Protein AF-A0A7K3S613-F1 (afdb_monomer_lite)

Structure (mmCIF, N/CA/C/O backbone):
data_AF-A0A7K3S613-F1
#
_entry.id   AF-A0A7K3S613-F1
#
loop_
_atom_site.group_PDB
_atom_site.id
_atom_site.type_symbol
_atom_site.label_atom_id
_atom_site.label_alt_id
_atom_site.label_comp_id
_atom_site.label_asym_id
_atom_site.label_entity_id
_atom_site.label_seq_id
_atom_site.pdbx_PDB_ins_code
_atom_site.Cartn_x
_atom_site.Cartn_y
_atom_site.Cartn_z
_atom_site.occupancy
_atom_site.B_iso_or_equiv
_atom_site.auth_seq_id
_atom_site.auth_comp_id
_atom_site.auth_asym_id
_atom_site.auth_atom_id
_atom_site.pdbx_PDB_model_num
ATOM 1 N N . ALA A 1 1 ? -2.283 8.515 4.079 1.00 61.09 1 ALA A N 1
ATOM 2 C CA . ALA A 1 1 ? -1.148 7.648 3.697 1.00 61.09 1 ALA A CA 1
ATOM 3 C C . ALA A 1 1 ? -1.591 6.512 2.774 1.00 61.09 1 ALA A C 1
ATOM 5 O O . ALA A 1 1 ? -1.140 6.500 1.641 1.00 61.09 1 ALA A O 1
ATOM 6 N N . ALA A 1 2 ? -2.506 5.626 3.190 1.00 79.75 2 ALA A N 1
ATOM 7 C CA . ALA A 1 2 ? -2.929 4.469 2.386 1.00 79.75 2 ALA A CA 1
ATOM 8 C C . ALA A 1 2 ? -3.468 4.811 0.979 1.00 79.75 2 ALA A C 1
ATOM 10 O O . ALA A 1 2 ? -2.963 4.283 -0.006 1.00 79.75 2 ALA A O 1
ATOM 11 N N . GLY A 1 3 ? -4.418 5.751 0.866 1.00 79.06 3 GLY A N 1
ATOM 12 C CA . GLY A 1 3 ? -4.946 6.182 -0.441 1.00 79.06 3 GLY A CA 1
ATOM 13 C C . GLY A 1 3 ? -3.879 6.789 -1.363 1.00 79.06 3 GLY A C 1
ATOM 14 O O . GLY A 1 3 ? -3.845 6.493 -2.551 1.00 79.06 3 GLY A O 1
ATOM 15 N N . ALA A 1 4 ? -2.949 7.570 -0.806 1.00 79.81 4 ALA A N 1
ATOM 16 C CA . ALA A 1 4 ? -1.830 8.135 -1.562 1.00 79.81 4 ALA A CA 1
ATOM 17 C C . ALA A 1 4 ? -0.821 7.061 -2.004 1.00 79.81 4 ALA A C 1
ATOM 19 O O . ALA A 1 4 ? -0.313 7.125 -3.119 1.00 79.81 4 ALA A O 1
ATOM 20 N N . ALA A 1 5 ? -0.555 6.067 -1.150 1.00 80.94 5 ALA A N 1
ATOM 21 C CA . ALA A 1 5 ? 0.319 4.941 -1.466 1.00 80.94 5 ALA A CA 1
ATOM 22 C C . ALA A 1 5 ? -0.233 4.115 -2.634 1.00 80.94 5 ALA A C 1
ATOM 24 O O . ALA A 1 5 ? 0.499 3.836 -3.578 1.00 80.94 5 ALA A O 1
ATOM 25 N N . LEU A 1 6 ? -1.529 3.783 -2.596 1.00 82.94 6 LEU A N 1
ATOM 26 C CA . LEU A 1 6 ? -2.196 3.070 -3.686 1.00 82.94 6 LEU A CA 1
ATOM 27 C C . LEU A 1 6 ? -2.194 3.890 -4.978 1.00 82.94 6 LEU A C 1
ATOM 29 O O . LEU A 1 6 ? -1.796 3.369 -6.011 1.00 82.94 6 LEU A O 1
ATOM 33 N N . ALA A 1 7 ? -2.548 5.178 -4.920 1.00 85.12 7 ALA A N 1
ATOM 34 C CA . ALA A 1 7 ? -2.514 6.044 -6.099 1.00 85.12 7 ALA A CA 1
ATOM 35 C C . ALA A 1 7 ? -1.116 6.106 -6.734 1.00 85.12 7 ALA A C 1
ATOM 37 O O . ALA A 1 7 ? -0.982 5.965 -7.946 1.00 85.12 7 ALA A O 1
ATOM 38 N N . ALA A 1 8 ? -0.066 6.267 -5.924 1.00 80.88 8 ALA A N 1
ATOM 39 C CA . ALA A 1 8 ? 1.306 6.293 -6.419 1.00 80.88 8 ALA A CA 1
ATOM 40 C C . ALA A 1 8 ? 1.708 4.963 -7.077 1.00 80.88 8 ALA A C 1
ATOM 42 O O . ALA A 1 8 ? 2.321 4.968 -8.142 1.00 80.88 8 ALA A O 1
ATOM 43 N N . LEU A 1 9 ? 1.352 3.824 -6.476 1.00 84.44 9 LEU A N 1
ATOM 44 C CA . LEU A 1 9 ? 1.677 2.512 -7.031 1.00 84.44 9 LEU A CA 1
ATOM 45 C C . LEU A 1 9 ? 0.930 2.226 -8.333 1.00 84.44 9 LEU A C 1
ATOM 47 O O . LEU A 1 9 ? 1.565 1.834 -9.310 1.00 84.44 9 LEU A O 1
ATOM 51 N N . GLU A 1 10 ? -0.381 2.441 -8.362 1.00 84.56 10 GLU A N 1
ATOM 52 C CA . GLU A 1 10 ? -1.224 2.136 -9.525 1.00 84.56 10 GLU A CA 1
ATOM 53 C C . GLU A 1 10 ? -0.897 3.036 -10.725 1.00 84.56 10 GLU A C 1
ATOM 55 O O . GLU A 1 10 ? -0.948 2.589 -11.868 1.00 84.56 10 GLU A O 1
ATOM 60 N N . LEU A 1 11 ? -0.497 4.291 -10.488 1.00 82.69 11 LEU A N 1
ATOM 61 C CA . LEU A 1 11 ? -0.148 5.219 -11.567 1.00 82.69 11 LEU A CA 1
ATOM 62 C C . LEU A 1 11 ? 1.282 5.029 -12.089 1.00 82.69 11 LEU A C 1
ATOM 64 O O . LEU A 1 11 ? 1.520 5.183 -13.285 1.00 82.69 11 LEU A O 1
ATOM 68 N N . LEU A 1 12 ? 2.248 4.714 -11.218 1.00 80.12 12 LEU A N 1
ATOM 69 C CA . LEU A 1 12 ? 3.670 4.725 -11.588 1.00 80.12 12 LEU A CA 1
ATOM 70 C C . LEU A 1 12 ? 4.227 3.338 -11.935 1.00 80.12 12 LEU A C 1
ATOM 72 O O . LEU A 1 12 ? 5.136 3.225 -12.760 1.00 80.12 12 LEU A O 1
ATOM 76 N N . THR A 1 13 ? 3.710 2.270 -11.323 1.00 82.81 13 THR A N 1
ATOM 77 C CA . THR A 1 13 ? 4.276 0.918 -11.479 1.00 82.81 13 THR A CA 1
ATOM 78 C C . THR A 1 13 ? 4.089 0.345 -12.890 1.00 82.81 13 THR A C 1
ATOM 80 O O . THR A 1 13 ? 5.069 -0.182 -13.423 1.00 82.81 13 THR A O 1
ATOM 83 N N . PRO A 1 14 ? 2.916 0.470 -13.550 1.00 81.62 14 PRO A N 1
ATOM 84 C CA . PRO A 1 14 ? 2.722 -0.072 -14.898 1.00 81.62 14 PRO A CA 1
ATOM 85 C C . PRO A 1 14 ? 3.647 0.567 -15.939 1.00 81.62 14 PRO A C 1
ATOM 87 O O . PRO A 1 14 ? 4.283 -0.140 -16.719 1.00 81.62 14 PRO A O 1
ATOM 90 N N . GLY A 1 15 ? 3.787 1.899 -15.912 1.00 81.12 15 GLY A N 1
ATOM 91 C CA . GLY A 1 15 ? 4.687 2.620 -16.818 1.00 81.12 15 GLY A CA 1
ATOM 92 C C . GLY A 1 15 ? 6.147 2.218 -16.614 1.00 81.12 15 GLY A C 1
ATOM 93 O O . GLY A 1 15 ? 6.881 1.993 -17.576 1.00 81.12 15 GLY A O 1
ATOM 94 N N . ARG A 1 16 ? 6.553 2.026 -15.356 1.00 79.94 16 ARG A N 1
ATOM 95 C CA . ARG A 1 16 ? 7.896 1.551 -15.019 1.00 79.94 16 ARG A CA 1
ATOM 96 C C . ARG A 1 16 ? 8.141 0.107 -15.469 1.00 79.94 16 ARG A C 1
ATOM 98 O O . ARG A 1 16 ? 9.229 -0.196 -15.950 1.00 79.94 16 ARG A O 1
ATOM 105 N N . ALA A 1 17 ? 7.146 -0.771 -15.348 1.00 81.69 17 ALA A N 1
ATOM 106 C CA . ALA A 1 17 ? 7.226 -2.145 -15.838 1.00 81.69 17 ALA A CA 1
ATOM 107 C C . ALA A 1 17 ? 7.322 -2.202 -17.373 1.00 81.69 17 ALA A C 1
ATOM 109 O O . ALA A 1 17 ? 8.132 -2.956 -17.906 1.00 81.69 17 ALA A O 1
ATOM 110 N N . ALA A 1 18 ? 6.559 -1.365 -18.083 1.00 83.69 18 ALA A N 1
ATOM 111 C CA . ALA A 1 18 ? 6.650 -1.240 -19.537 1.00 83.69 18 ALA A CA 1
ATOM 112 C C . ALA A 1 18 ? 8.028 -0.732 -19.991 1.00 83.69 18 ALA A C 1
ATOM 114 O O . ALA A 1 18 ? 8.609 -1.296 -20.914 1.00 83.69 18 ALA A O 1
ATOM 115 N N . ALA A 1 19 ? 8.589 0.270 -19.305 1.00 81.12 19 ALA A N 1
ATOM 116 C CA . ALA A 1 19 ? 9.938 0.763 -19.586 1.00 81.12 19 ALA A CA 1
ATOM 117 C C . ALA A 1 19 ? 11.016 -0.313 -19.352 1.00 81.12 19 ALA A C 1
ATOM 119 O O . ALA A 1 19 ? 11.930 -0.455 -20.158 1.00 81.12 19 ALA A O 1
ATOM 120 N N . LEU A 1 20 ? 10.885 -1.111 -18.285 1.00 78.12 20 LEU A N 1
ATOM 121 C CA . LEU A 1 20 ? 11.796 -2.222 -17.978 1.00 78.12 20 LEU A CA 1
ATOM 122 C C . LEU A 1 20 ? 11.754 -3.339 -19.027 1.00 78.12 20 LEU A C 1
ATOM 124 O O . LEU A 1 20 ? 12.786 -3.933 -19.329 1.00 78.12 20 LEU A O 1
ATOM 128 N N . MET A 1 21 ? 10.569 -3.642 -19.555 1.00 83.38 21 MET A N 1
ATOM 129 C CA . MET A 1 21 ? 10.359 -4.764 -20.472 1.00 83.38 21 MET A CA 1
ATOM 130 C C . MET A 1 21 ? 10.411 -4.369 -21.956 1.00 83.38 21 MET A C 1
ATOM 132 O O . MET A 1 21 ? 10.292 -5.233 -22.826 1.00 83.38 21 MET A O 1
ATOM 136 N N . GLY A 1 22 ? 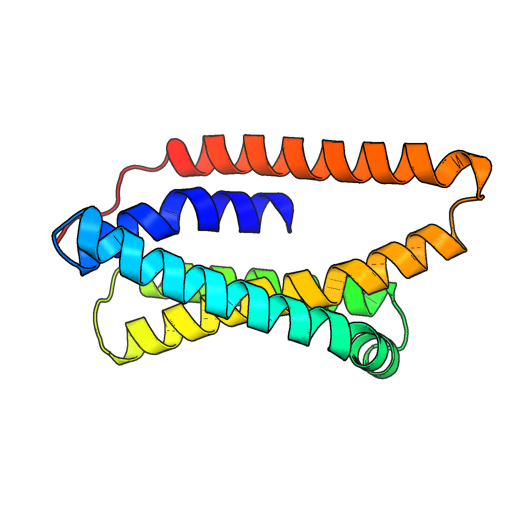10.562 -3.076 -22.253 1.00 81.81 22 GLY A N 1
ATOM 137 C CA . GLY A 1 22 ? 10.667 -2.521 -23.604 1.00 81.81 22 GLY A CA 1
ATOM 138 C C . GLY A 1 22 ? 9.351 -2.453 -24.387 1.00 81.81 22 GLY A C 1
ATOM 139 O O . GLY A 1 22 ? 9.291 -1.764 -25.403 1.00 81.81 22 GLY A O 1
ATOM 140 N N . THR A 1 23 ? 8.286 -3.122 -23.934 1.00 86.38 23 THR A N 1
ATOM 141 C CA . THR A 1 23 ? 6.948 -3.028 -24.534 1.00 86.38 23 THR A CA 1
ATOM 142 C C . THR A 1 23 ? 5.858 -2.978 -23.465 1.00 86.38 23 THR A C 1
ATOM 144 O O . THR A 1 23 ? 6.026 -3.436 -22.333 1.00 86.38 23 THR A O 1
ATOM 147 N N . ALA A 1 24 ? 4.704 -2.413 -23.830 1.00 86.06 24 ALA A N 1
ATOM 148 C CA . ALA A 1 24 ? 3.549 -2.344 -22.939 1.00 86.06 24 ALA A CA 1
ATOM 149 C C . ALA A 1 24 ? 2.968 -3.734 -22.621 1.00 86.06 24 ALA A C 1
ATOM 151 O O . ALA A 1 24 ? 2.532 -3.969 -21.499 1.00 86.06 24 ALA A O 1
ATOM 152 N N . GLU A 1 25 ? 2.988 -4.661 -23.583 1.00 89.25 25 GLU A N 1
ATOM 153 C CA . GLU A 1 25 ? 2.425 -6.007 -23.429 1.00 89.25 25 GLU A CA 1
ATOM 154 C C . GLU A 1 25 ? 3.215 -6.848 -22.416 1.00 89.25 25 GLU A C 1
ATOM 156 O O . GLU A 1 25 ? 2.648 -7.386 -21.463 1.00 89.25 25 GLU A O 1
ATOM 161 N N . SER A 1 26 ? 4.541 -6.907 -22.562 1.00 86.38 26 SER A N 1
ATOM 162 C CA . SER A 1 26 ? 5.410 -7.623 -21.623 1.00 86.38 26 SER A CA 1
ATOM 163 C C . SER A 1 26 ? 5.457 -6.932 -20.255 1.00 86.38 26 SER A C 1
ATOM 165 O O . SER A 1 26 ? 5.464 -7.606 -19.222 1.00 86.38 26 SER A O 1
ATOM 167 N N . GLY A 1 27 ? 5.406 -5.595 -20.229 1.00 85.25 27 GLY A N 1
ATOM 168 C CA . GLY A 1 27 ? 5.269 -4.808 -19.005 1.00 85.25 27 GLY A CA 1
ATOM 169 C C . GLY A 1 27 ? 3.980 -5.106 -18.238 1.00 85.25 27 GLY A C 1
ATOM 170 O O . GLY A 1 27 ? 4.018 -5.261 -17.017 1.00 85.25 27 GLY A O 1
ATOM 171 N N . ALA A 1 28 ? 2.852 -5.255 -18.939 1.00 87.31 28 ALA A N 1
ATOM 172 C CA . ALA A 1 28 ? 1.571 -5.609 -18.332 1.00 87.31 28 ALA A CA 1
ATOM 173 C C . ALA A 1 28 ? 1.605 -7.000 -17.681 1.00 87.31 28 ALA A C 1
ATOM 175 O O . ALA A 1 28 ? 1.087 -7.166 -16.577 1.00 87.31 28 ALA A O 1
ATOM 176 N N . LEU A 1 29 ? 2.264 -7.983 -18.310 1.00 90.56 29 LEU A N 1
ATOM 177 C CA . LEU A 1 29 ? 2.435 -9.323 -17.737 1.00 90.56 29 LEU A CA 1
ATOM 178 C C . LEU A 1 29 ? 3.245 -9.283 -16.428 1.00 90.56 29 LEU A C 1
ATOM 180 O O . LEU A 1 29 ? 2.857 -9.892 -15.430 1.00 90.56 29 LEU A O 1
ATOM 184 N N . VAL A 1 30 ? 4.351 -8.530 -16.414 1.00 87.25 30 VAL A N 1
ATOM 185 C CA . VAL A 1 30 ? 5.180 -8.344 -15.211 1.00 87.25 30 VAL A CA 1
ATOM 186 C C . VAL A 1 30 ? 4.404 -7.623 -14.115 1.00 87.25 30 VAL A C 1
ATOM 188 O O . VAL A 1 30 ? 4.433 -8.050 -12.960 1.00 87.25 30 VAL A O 1
ATOM 191 N N . PHE A 1 31 ? 3.675 -6.562 -14.468 1.00 86.69 31 PHE A N 1
ATOM 192 C CA . PHE A 1 31 ? 2.835 -5.842 -13.520 1.00 86.69 31 PHE A CA 1
ATOM 193 C C . PHE A 1 31 ? 1.740 -6.739 -12.932 1.00 86.69 31 PHE A C 1
ATOM 195 O O . PHE A 1 31 ? 1.541 -6.718 -11.723 1.00 86.69 31 PHE A O 1
ATOM 202 N N . ALA A 1 32 ? 1.087 -7.582 -13.737 1.00 89.56 32 ALA A N 1
ATOM 203 C CA . ALA A 1 32 ? 0.087 -8.530 -13.247 1.00 89.56 32 ALA A CA 1
ATOM 204 C C . ALA A 1 32 ? 0.680 -9.523 -12.230 1.00 89.56 32 ALA A C 1
ATOM 206 O O . ALA A 1 32 ? 0.083 -9.772 -11.180 1.00 89.56 32 ALA A O 1
ATOM 207 N N . GLY A 1 33 ? 1.880 -10.051 -12.500 1.00 92.56 33 GLY A N 1
ATOM 208 C CA . GLY A 1 33 ? 2.603 -10.904 -11.553 1.00 92.56 33 GLY A CA 1
ATOM 209 C C . GLY A 1 33 ? 2.948 -10.175 -10.251 1.00 92.56 33 GLY A C 1
ATOM 210 O O . GLY A 1 33 ? 2.740 -10.711 -9.160 1.00 92.56 33 GLY A O 1
ATOM 211 N N . LEU A 1 34 ? 3.414 -8.929 -10.357 1.00 90.31 34 LEU A N 1
ATOM 212 C CA . LEU A 1 34 ? 3.727 -8.084 -9.209 1.00 90.31 34 LEU A CA 1
ATOM 213 C C . LEU A 1 34 ? 2.474 -7.755 -8.383 1.00 90.31 34 LEU A C 1
ATOM 215 O O . LEU A 1 34 ? 2.509 -7.884 -7.163 1.00 90.31 34 LEU A O 1
ATOM 219 N N . ALA A 1 35 ? 1.358 -7.413 -9.028 1.00 90.75 35 ALA A N 1
ATOM 220 C CA . ALA A 1 35 ? 0.078 -7.150 -8.375 1.00 90.75 35 ALA A CA 1
ATOM 221 C C . ALA A 1 35 ? -0.440 -8.386 -7.628 1.00 90.75 35 ALA A C 1
ATOM 223 O O . ALA A 1 35 ? -0.867 -8.281 -6.480 1.00 90.75 35 ALA A O 1
ATOM 224 N N . CYS A 1 36 ? -0.332 -9.574 -8.233 1.00 94.62 36 CYS A N 1
ATOM 225 C CA . CYS A 1 36 ? -0.656 -10.838 -7.570 1.00 94.62 36 CYS A CA 1
ATOM 226 C C . CYS A 1 36 ? 0.184 -11.036 -6.297 1.00 94.62 36 CYS A C 1
ATOM 228 O O . CYS A 1 36 ? -0.364 -11.278 -5.220 1.00 94.62 36 CYS A O 1
ATOM 230 N N . ALA A 1 37 ? 1.505 -10.846 -6.387 1.00 94.06 37 ALA A N 1
ATOM 231 C CA . ALA A 1 37 ? 2.390 -10.900 -5.224 1.00 94.06 37 ALA A CA 1
ATOM 232 C C . ALA A 1 37 ? 2.033 -9.837 -4.167 1.00 94.06 37 ALA A C 1
ATOM 234 O O . ALA A 1 37 ? 2.027 -10.135 -2.974 1.00 94.06 37 ALA A O 1
ATOM 235 N N . GLY A 1 38 ? 1.662 -8.626 -4.593 1.00 93.88 38 GLY A N 1
ATOM 236 C CA . GLY A 1 38 ? 1.157 -7.563 -3.725 1.00 93.88 38 GLY A CA 1
ATOM 237 C C . GLY A 1 38 ? -0.079 -7.997 -2.943 1.00 93.88 38 GLY A C 1
ATOM 238 O O . GLY A 1 38 ? -0.095 -7.909 -1.718 1.00 93.88 38 GLY A O 1
ATOM 239 N N . TYR A 1 39 ? -1.089 -8.553 -3.611 1.00 93.75 39 TYR A N 1
ATOM 240 C CA . TYR A 1 39 ? -2.284 -9.062 -2.936 1.00 93.75 39 TYR A CA 1
ATOM 241 C C . TYR A 1 39 ? -1.993 -10.236 -1.993 1.00 93.75 39 TYR A C 1
ATOM 243 O O . TYR A 1 39 ? -2.608 -10.317 -0.929 1.00 93.75 39 TYR A O 1
ATOM 251 N N . LEU A 1 40 ? -1.024 -11.101 -2.309 1.00 96.94 40 LEU A N 1
ATOM 252 C CA . LEU A 1 40 ? -0.557 -12.129 -1.373 1.00 96.94 40 LEU A CA 1
ATOM 253 C C . LEU A 1 40 ? 0.075 -11.502 -0.122 1.00 96.94 40 LEU A C 1
ATOM 255 O O . LEU A 1 40 ? -0.284 -11.873 0.996 1.00 96.94 40 LEU A O 1
ATOM 259 N N . CYS A 1 41 ? 0.955 -10.509 -0.282 1.00 96.38 41 CYS A N 1
ATOM 260 C CA . CYS A 1 41 ? 1.509 -9.748 0.840 1.00 96.38 41 CYS A CA 1
ATOM 261 C C . CYS A 1 41 ? 0.410 -9.054 1.655 1.00 96.38 41 CYS A C 1
ATOM 263 O O . CYS A 1 41 ? 0.465 -9.054 2.882 1.00 96.38 41 CYS A O 1
ATOM 265 N N . HIS A 1 42 ? -0.613 -8.509 0.996 1.00 95.69 42 HIS A N 1
ATOM 266 C CA . HIS A 1 42 ? -1.756 -7.885 1.655 1.00 95.69 42 HIS A CA 1
ATOM 267 C C . HIS A 1 42 ? -2.546 -8.884 2.505 1.00 95.69 42 HIS A C 1
ATOM 269 O O . HIS A 1 42 ? -2.823 -8.621 3.676 1.00 95.69 42 HIS A O 1
ATOM 275 N N . ALA A 1 43 ? -2.857 -10.056 1.947 1.00 96.25 43 ALA A N 1
ATOM 276 C CA . ALA A 1 43 ? -3.532 -11.126 2.670 1.00 96.25 43 ALA A CA 1
ATOM 277 C C . ALA A 1 43 ? -2.713 -11.576 3.890 1.00 96.25 43 ALA A C 1
ATOM 279 O O . ALA A 1 43 ? -3.253 -11.682 4.992 1.00 96.25 43 ALA A O 1
ATOM 280 N N . LEU A 1 44 ? -1.399 -11.762 3.725 1.00 97.06 44 LEU A N 1
ATOM 281 C CA . LEU A 1 44 ? -0.494 -12.078 4.832 1.00 97.06 44 LEU A CA 1
ATOM 282 C C . LEU A 1 44 ? -0.502 -10.979 5.902 1.00 97.06 44 LEU A C 1
ATOM 284 O O . LEU A 1 44 ? -0.621 -11.284 7.086 1.00 97.06 44 LEU A O 1
ATOM 288 N N . GLY A 1 45 ? -0.442 -9.707 5.505 1.00 95.62 45 GLY A N 1
ATOM 289 C CA . GLY A 1 45 ? -0.525 -8.569 6.420 1.00 95.62 45 GLY A CA 1
ATOM 290 C C . GLY A 1 45 ? -1.814 -8.585 7.242 1.00 95.62 45 GLY A C 1
ATOM 291 O O . GLY A 1 45 ? -1.766 -8.449 8.464 1.00 95.62 45 GLY A O 1
ATOM 292 N N . SER A 1 46 ? -2.952 -8.842 6.592 1.00 96.12 46 SER A N 1
ATOM 293 C CA . SER A 1 46 ? -4.253 -8.957 7.260 1.00 96.12 46 SER A CA 1
ATOM 294 C C . SER A 1 46 ? -4.277 -10.093 8.283 1.00 96.12 46 SER A C 1
ATOM 296 O O . SER A 1 46 ? -4.775 -9.911 9.393 1.00 96.12 46 SER A O 1
ATOM 298 N N . GLN A 1 47 ? -3.688 -11.247 7.958 1.00 96.81 47 GLN A N 1
ATOM 299 C CA . GLN A 1 47 ? -3.601 -12.381 8.888 1.00 96.81 47 GLN A CA 1
ATOM 300 C C . GLN A 1 47 ? -2.670 -12.103 10.075 1.00 96.81 47 GLN A C 1
ATOM 302 O O . GLN A 1 47 ? -2.893 -12.609 11.175 1.00 96.81 47 GLN A O 1
ATOM 307 N N . LEU A 1 48 ? -1.641 -11.278 9.879 1.00 94.25 48 LEU A N 1
ATOM 308 C CA . LEU A 1 48 ? -0.720 -10.864 10.936 1.00 94.25 48 LEU A CA 1
ATOM 309 C C . LEU A 1 48 ? -1.270 -9.717 11.797 1.00 94.25 48 LEU A C 1
ATOM 311 O O . LEU A 1 48 ? -0.714 -9.452 12.863 1.00 94.25 48 LEU A O 1
ATOM 315 N N . ALA A 1 49 ? -2.362 -9.059 11.399 1.00 93.88 49 ALA A N 1
ATOM 316 C CA . ALA A 1 49 ? -2.904 -7.892 12.094 1.00 93.88 49 ALA A CA 1
ATOM 317 C C . ALA A 1 49 ? -3.146 -8.106 13.607 1.00 93.88 49 ALA A C 1
ATOM 319 O O . ALA A 1 49 ? -2.719 -7.243 14.382 1.00 93.88 49 ALA A O 1
ATOM 320 N N . PRO A 1 50 ? -3.713 -9.243 14.076 1.00 92.31 50 PRO A N 1
ATOM 321 C CA . PRO A 1 50 ? -3.872 -9.501 15.509 1.00 92.31 50 PRO A CA 1
ATOM 322 C C . PRO A 1 50 ? -2.533 -9.647 16.239 1.00 92.31 50 PRO A C 1
ATOM 324 O O . PRO A 1 50 ? -2.398 -9.229 17.387 1.00 92.31 50 PRO A O 1
ATOM 327 N N . LEU A 1 51 ? -1.521 -10.228 15.585 1.00 93.81 51 LEU A N 1
ATOM 328 C CA . LEU A 1 51 ? -0.180 -10.346 16.158 1.00 93.81 51 LEU A CA 1
ATOM 329 C C . LEU A 1 51 ? 0.467 -8.969 16.292 1.00 93.81 51 LEU A C 1
ATOM 331 O O . LEU A 1 51 ? 1.002 -8.659 17.353 1.00 93.81 51 LEU A O 1
ATOM 335 N N . VAL A 1 52 ? 0.355 -8.121 15.266 1.00 92.25 52 VAL A N 1
ATOM 336 C CA . VAL A 1 52 ? 0.852 -6.739 15.318 1.00 92.25 52 VAL A CA 1
ATOM 337 C C . VAL A 1 52 ? 0.195 -5.979 16.473 1.00 92.25 52 VAL A C 1
ATOM 339 O O . VAL A 1 52 ? 0.909 -5.356 17.253 1.00 92.25 52 VAL A O 1
ATOM 342 N N . ALA A 1 53 ? -1.124 -6.096 16.661 1.00 92.88 53 ALA A N 1
ATOM 343 C CA . ALA A 1 53 ? -1.833 -5.487 17.793 1.00 92.88 53 ALA A CA 1
ATOM 344 C C . ALA A 1 53 ? -1.330 -5.969 19.158 1.00 92.88 53 ALA A C 1
ATOM 346 O O . ALA A 1 53 ? -1.181 -5.170 20.082 1.00 92.88 53 ALA A O 1
ATOM 347 N N . ARG A 1 54 ? -1.031 -7.268 19.286 1.00 92.88 54 ARG A N 1
ATOM 348 C CA . ARG A 1 54 ? -0.466 -7.841 20.517 1.00 92.88 54 ARG A CA 1
ATOM 349 C C . ARG A 1 54 ? 0.939 -7.315 20.796 1.00 92.88 54 ARG A C 1
ATOM 351 O O . ARG A 1 54 ? 1.233 -6.986 21.939 1.00 92.88 54 ARG A O 1
ATOM 358 N N . PHE A 1 55 ? 1.785 -7.202 19.772 1.00 95.12 55 PHE A N 1
ATOM 359 C CA . PHE A 1 55 ? 3.152 -6.693 19.921 1.00 95.12 55 PHE A CA 1
ATOM 360 C C . PHE A 1 55 ? 3.203 -5.193 20.211 1.00 95.12 55 PHE A C 1
ATOM 362 O O . PHE A 1 55 ? 4.027 -4.746 21.007 1.00 95.12 55 PHE A O 1
ATOM 369 N N . THR A 1 56 ? 2.327 -4.401 19.595 1.00 92.88 56 THR A N 1
ATOM 370 C CA . THR A 1 56 ? 2.261 -2.954 19.840 1.00 92.88 56 THR A CA 1
ATOM 371 C C . THR A 1 56 ? 1.424 -2.597 21.071 1.00 92.88 56 THR A C 1
ATOM 373 O O . THR A 1 56 ? 1.467 -1.455 21.533 1.00 92.88 56 THR A O 1
ATOM 376 N N . GLY A 1 57 ? 0.672 -3.554 21.622 1.00 91.19 57 GLY A N 1
ATOM 377 C CA . GLY A 1 57 ? -0.179 -3.403 22.803 1.00 91.19 57 GLY A CA 1
ATOM 378 C C . GLY A 1 57 ? -1.471 -2.610 22.570 1.00 91.19 57 GLY A C 1
ATOM 379 O O . GLY A 1 57 ? -2.208 -2.368 23.520 1.00 91.19 57 GLY A O 1
ATOM 380 N N . SER A 1 58 ? -1.748 -2.163 21.340 1.00 92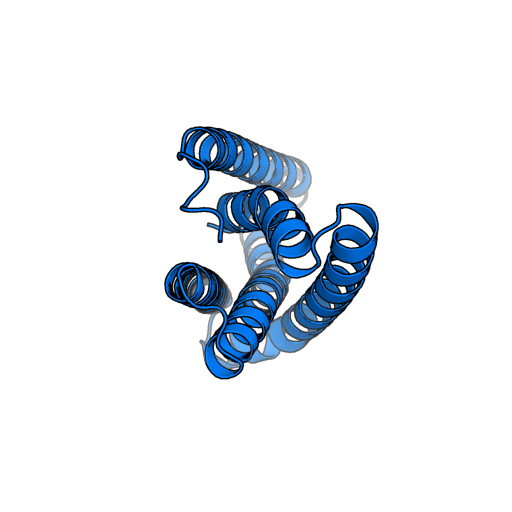.06 58 SER A N 1
ATOM 381 C CA . SER A 1 58 ? -2.971 -1.436 20.980 1.00 92.06 58 SER A CA 1
ATOM 382 C C . SER A 1 58 ? -3.172 -1.428 19.468 1.00 92.06 58 SER A C 1
ATOM 384 O O . SER A 1 58 ? -2.226 -1.173 18.722 1.00 92.06 58 SER A O 1
ATOM 386 N N . SER A 1 59 ? -4.415 -1.594 19.013 1.00 90.62 59 SER A N 1
ATOM 387 C CA . SER A 1 59 ? -4.781 -1.494 17.593 1.00 90.62 59 SER A CA 1
ATOM 388 C C . SER A 1 59 ? -4.416 -0.130 16.994 1.00 90.62 59 SER A C 1
ATOM 390 O O . SER A 1 59 ? -4.015 -0.057 15.843 1.00 90.62 59 SER A O 1
ATOM 392 N N . GLU A 1 60 ? -4.451 0.953 17.778 1.00 93.25 60 GLU A N 1
ATOM 393 C CA . GLU A 1 60 ? -4.035 2.287 17.310 1.00 93.25 60 GLU A CA 1
ATOM 394 C C . GLU A 1 60 ? -2.540 2.332 16.979 1.00 93.25 60 GLU A C 1
ATOM 396 O O . GLU A 1 60 ? -2.138 2.763 15.898 1.00 93.25 60 GLU A O 1
ATOM 401 N N . ARG A 1 61 ? -1.707 1.799 17.880 1.00 93.25 61 ARG A N 1
ATOM 402 C CA . ARG A 1 61 ? -0.262 1.687 17.650 1.00 93.25 61 ARG A CA 1
ATOM 403 C C . ARG A 1 61 ? 0.039 0.715 16.512 1.00 93.25 61 ARG A C 1
ATOM 405 O O . ARG A 1 61 ? 0.956 0.971 15.742 1.00 93.25 61 ARG A O 1
ATOM 412 N N . ALA A 1 62 ? -0.745 -0.356 16.377 1.00 93.94 62 ALA A N 1
ATOM 413 C CA . ALA A 1 62 ? -0.642 -1.291 15.263 1.00 93.94 62 ALA A CA 1
ATOM 414 C C . ALA A 1 62 ? -0.874 -0.604 13.913 1.00 93.94 62 ALA A C 1
ATOM 416 O O . ALA A 1 62 ? -0.043 -0.759 13.025 1.00 93.94 62 ALA A O 1
ATOM 417 N N . VAL A 1 63 ? -1.925 0.217 13.783 1.00 94.12 63 VAL A N 1
ATOM 418 C CA . VAL A 1 63 ? -2.182 1.001 12.562 1.00 94.12 63 VAL A CA 1
ATOM 419 C C . VAL A 1 63 ? -0.996 1.908 12.242 1.00 94.12 63 VAL A C 1
ATOM 421 O O . VAL A 1 63 ? -0.505 1.892 11.116 1.00 94.12 63 VAL A O 1
ATOM 424 N N . LEU A 1 64 ? -0.476 2.654 13.223 1.00 94.69 64 LEU A N 1
ATOM 425 C CA . LEU A 1 64 ? 0.681 3.530 13.007 1.00 94.69 64 LEU A CA 1
ATOM 426 C C . LEU A 1 64 ? 1.926 2.753 12.554 1.00 94.69 64 LEU A C 1
ATOM 428 O O . LEU A 1 64 ? 2.603 3.175 11.618 1.00 94.69 64 LEU A O 1
ATOM 432 N N . THR A 1 65 ? 2.212 1.601 13.167 1.00 94.81 65 THR A N 1
ATOM 433 C CA . THR A 1 65 ? 3.324 0.728 12.763 1.00 94.81 65 THR A CA 1
ATOM 434 C C . THR A 1 65 ? 3.138 0.200 11.337 1.00 94.81 65 THR A C 1
ATOM 436 O O . THR A 1 65 ? 4.066 0.263 10.532 1.00 94.81 65 THR A O 1
ATOM 439 N N . SER A 1 66 ? 1.937 -0.258 10.991 1.00 94.06 66 SER A N 1
ATOM 440 C CA . SER A 1 66 ? 1.578 -0.738 9.652 1.00 94.06 66 SER A CA 1
ATOM 441 C C . SER A 1 66 ? 1.687 0.351 8.576 1.00 94.06 66 SER A C 1
ATOM 443 O O . SER A 1 66 ? 2.223 0.118 7.487 1.00 94.06 66 SER A O 1
ATOM 445 N N . LEU A 1 67 ? 1.259 1.575 8.888 1.00 93.25 67 LEU A N 1
ATOM 446 C CA . LEU A 1 67 ? 1.464 2.736 8.021 1.00 93.25 67 LEU A CA 1
ATOM 447 C C . LEU A 1 67 ? 2.950 3.105 7.909 1.00 93.25 67 LEU A C 1
ATOM 449 O O . LEU A 1 67 ? 3.395 3.493 6.832 1.00 93.25 67 LEU A O 1
ATOM 453 N N . GLY A 1 68 ? 3.737 2.918 8.971 1.00 94.00 68 GLY A N 1
ATOM 454 C CA . GLY A 1 68 ? 5.194 3.058 8.938 1.00 94.00 68 GLY A CA 1
ATOM 455 C C . GLY A 1 68 ? 5.854 2.110 7.933 1.00 94.00 68 GLY A C 1
ATOM 456 O O . GLY A 1 68 ? 6.652 2.556 7.111 1.00 94.00 68 GLY A O 1
ATOM 457 N N . PHE A 1 69 ? 5.462 0.831 7.918 1.00 93.56 69 PHE A N 1
ATOM 458 C CA . PHE A 1 69 ? 5.911 -0.128 6.895 1.00 93.56 69 PHE A CA 1
ATOM 459 C C . PHE A 1 69 ? 5.507 0.293 5.479 1.00 93.56 69 PHE A C 1
ATOM 461 O O . PHE A 1 69 ? 6.299 0.158 4.547 1.00 93.56 69 PHE A O 1
ATOM 468 N N . THR A 1 70 ? 4.310 0.865 5.328 1.00 93.50 70 THR A N 1
ATOM 469 C CA . THR A 1 70 ? 3.836 1.400 4.044 1.00 93.50 70 THR A CA 1
ATOM 470 C C . THR A 1 70 ? 4.732 2.540 3.551 1.00 93.50 70 THR A C 1
ATOM 472 O O . THR A 1 70 ? 5.179 2.537 2.405 1.00 93.50 70 THR A O 1
ATOM 475 N N . VAL A 1 71 ? 5.048 3.502 4.422 1.00 93.31 71 VAL A N 1
ATOM 476 C CA . VAL A 1 71 ? 5.941 4.626 4.096 1.00 93.31 71 VAL A CA 1
ATOM 477 C C . VAL A 1 71 ? 7.360 4.141 3.798 1.00 93.31 71 VAL A C 1
ATOM 479 O O . VAL A 1 71 ? 7.972 4.601 2.833 1.00 93.31 71 VAL A O 1
ATOM 482 N N . LEU A 1 72 ? 7.875 3.184 4.573 1.00 94.50 72 LEU A N 1
ATOM 483 C CA . LEU A 1 72 ? 9.181 2.573 4.327 1.00 94.50 72 LEU A CA 1
ATOM 484 C C . LEU A 1 72 ? 9.231 1.913 2.942 1.00 94.50 72 LEU A C 1
ATOM 486 O O . LEU A 1 72 ? 10.165 2.162 2.184 1.00 94.50 72 LEU A O 1
ATOM 490 N N . GLY A 1 73 ? 8.209 1.133 2.582 1.00 92.56 73 GLY A N 1
ATOM 491 C CA . GLY A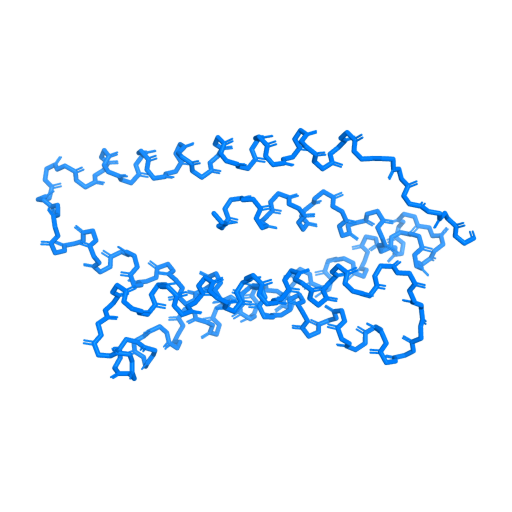 1 73 ? 8.115 0.492 1.272 1.00 92.56 73 GLY A CA 1
ATOM 492 C C . GLY A 1 73 ? 8.106 1.496 0.114 1.00 92.56 73 GLY A C 1
ATOM 493 O O . GLY A 1 73 ? 8.873 1.344 -0.838 1.00 92.56 73 GLY A O 1
ATOM 494 N N . LEU A 1 74 ? 7.326 2.579 0.230 1.00 90.69 74 LEU A N 1
ATOM 495 C CA . LEU A 1 74 ? 7.337 3.682 -0.742 1.00 90.69 74 LEU A CA 1
ATOM 496 C C . LEU A 1 74 ? 8.706 4.366 -0.837 1.00 90.69 74 LEU A C 1
ATOM 498 O O . LEU A 1 74 ? 9.154 4.702 -1.930 1.00 90.69 74 LEU A O 1
ATOM 502 N N . THR A 1 75 ? 9.389 4.548 0.294 1.00 91.31 75 THR A N 1
ATOM 503 C CA . THR A 1 75 ? 10.730 5.150 0.330 1.00 91.31 75 THR A CA 1
ATOM 504 C C . THR A 1 75 ? 11.731 4.277 -0.428 1.00 91.31 75 THR A C 1
ATOM 506 O O . THR A 1 75 ? 12.481 4.786 -1.258 1.00 91.31 75 THR A O 1
ATOM 509 N N . LEU A 1 76 ? 11.705 2.955 -0.222 1.00 91.38 76 LEU A N 1
ATOM 510 C CA . LEU A 1 76 ? 12.556 2.010 -0.957 1.00 91.38 76 LEU A CA 1
ATOM 511 C C . LEU A 1 76 ? 12.273 2.036 -2.468 1.00 91.38 76 LEU A C 1
ATOM 513 O O . LEU A 1 76 ? 13.200 2.039 -3.280 1.00 91.38 76 LEU A O 1
ATOM 517 N N . LEU A 1 77 ? 11.002 2.119 -2.862 1.00 88.31 77 LEU A N 1
ATOM 518 C CA . LEU A 1 77 ? 10.614 2.276 -4.267 1.00 88.31 77 LEU A CA 1
ATOM 519 C C . LEU A 1 77 ? 11.117 3.598 -4.866 1.00 88.31 77 LEU A C 1
ATOM 521 O O . LEU A 1 77 ? 11.605 3.611 -5.997 1.00 88.31 77 LEU A O 1
ATOM 525 N N . GLY A 1 78 ? 11.058 4.687 -4.096 1.00 86.62 78 GLY A N 1
ATOM 526 C CA . GLY A 1 78 ? 11.607 5.988 -4.471 1.00 86.62 78 GLY A CA 1
ATOM 527 C C . GLY A 1 78 ? 13.124 5.958 -4.664 1.00 86.62 78 GLY A C 1
ATOM 528 O O . GLY A 1 78 ? 13.624 6.454 -5.670 1.00 86.62 78 GLY A O 1
ATOM 529 N N . LEU A 1 79 ? 13.865 5.310 -3.762 1.00 87.75 79 LEU A N 1
ATOM 530 C CA . LEU A 1 79 ? 15.330 5.197 -3.844 1.00 87.75 79 LEU A CA 1
ATOM 531 C C . LEU A 1 79 ? 15.805 4.396 -5.060 1.00 87.75 79 LEU A C 1
ATOM 533 O O . LEU A 1 79 ? 16.874 4.656 -5.604 1.00 87.75 79 LEU A O 1
ATOM 537 N N . THR A 1 80 ? 15.008 3.431 -5.515 1.00 85.75 80 THR A N 1
ATOM 538 C CA . THR A 1 80 ? 15.372 2.587 -6.660 1.00 85.75 80 THR A CA 1
ATOM 539 C C . THR A 1 80 ? 15.071 3.240 -8.005 1.00 85.75 80 THR A C 1
ATOM 541 O O . THR A 1 80 ? 15.418 2.665 -9.028 1.00 85.75 80 THR A O 1
ATOM 544 N N . THR A 1 81 ? 14.429 4.413 -8.053 1.00 78.38 81 THR A N 1
ATOM 545 C CA . THR A 1 81 ? 13.980 5.079 -9.300 1.00 78.38 81 THR A CA 1
ATOM 546 C C . THR A 1 81 ? 15.072 5.284 -10.350 1.00 78.38 81 THR A C 1
ATOM 548 O O . THR A 1 81 ? 14.779 5.171 -11.534 1.00 78.38 81 THR A O 1
ATOM 551 N N . HIS A 1 82 ? 16.320 5.511 -9.935 1.00 78.75 82 HIS A N 1
ATOM 552 C CA . HIS A 1 82 ? 17.437 5.838 -10.830 1.00 78.75 82 HIS A CA 1
ATOM 553 C C . HIS A 1 82 ? 18.409 4.667 -11.066 1.00 78.75 82 HIS A C 1
ATOM 555 O O . HIS A 1 82 ? 19.482 4.862 -11.631 1.00 78.75 82 HIS A O 1
ATOM 561 N N . SER A 1 83 ? 18.085 3.451 -10.610 1.00 78.19 83 SER A N 1
ATOM 562 C CA . SER A 1 83 ? 18.970 2.287 -10.743 1.00 78.19 83 SER A CA 1
ATOM 563 C C . SER A 1 83 ? 18.228 1.071 -11.283 1.00 78.19 83 SER A C 1
ATOM 565 O O . SER A 1 83 ? 17.159 0.712 -10.796 1.00 78.19 83 SER A O 1
ATOM 567 N N . MET A 1 84 ? 18.845 0.405 -12.260 1.00 73.88 84 MET A N 1
ATOM 568 C CA . MET A 1 84 ? 18.366 -0.850 -12.857 1.00 73.88 84 MET A CA 1
ATOM 569 C C . MET A 1 84 ? 19.257 -2.046 -12.485 1.00 73.88 84 MET A C 1
ATOM 571 O O . MET A 1 84 ? 19.249 -3.077 -13.150 1.00 73.88 84 MET A O 1
ATOM 575 N N . SER A 1 85 ? 20.066 -1.911 -11.429 1.00 83.62 85 SER A N 1
ATOM 576 C CA . SER A 1 85 ? 20.902 -3.011 -10.941 1.00 83.62 85 SER A CA 1
ATOM 577 C C . SER A 1 85 ? 20.047 -4.150 -10.352 1.00 83.62 85 SER A C 1
ATOM 579 O O . SER A 1 85 ? 18.970 -3.885 -9.814 1.00 83.62 85 SER A O 1
ATOM 581 N N . PRO A 1 86 ? 20.525 -5.411 -10.351 1.00 82.06 86 PRO A N 1
ATOM 582 C CA . PRO A 1 86 ? 19.811 -6.524 -9.710 1.00 82.06 86 PRO A CA 1
ATOM 583 C C . PRO A 1 86 ? 19.487 -6.266 -8.229 1.00 82.06 86 PRO A C 1
ATOM 585 O O . PRO A 1 86 ? 18.423 -6.647 -7.732 1.00 82.06 86 PRO A O 1
ATOM 588 N N . LEU A 1 87 ? 20.387 -5.562 -7.533 1.00 87.19 87 LEU A N 1
ATOM 589 C CA . LEU A 1 87 ? 20.173 -5.099 -6.165 1.00 87.19 87 LEU A CA 1
ATOM 590 C C . LEU A 1 87 ? 18.986 -4.127 -6.094 1.00 87.19 87 LEU A C 1
ATOM 592 O O . LEU A 1 87 ? 18.096 -4.313 -5.268 1.00 87.19 87 LEU A O 1
ATOM 596 N N . ALA A 1 88 ? 18.940 -3.125 -6.978 1.00 84.62 88 ALA A N 1
ATOM 597 C CA . ALA A 1 88 ? 17.847 -2.157 -7.028 1.00 84.62 88 ALA A CA 1
ATOM 598 C C . ALA A 1 88 ? 16.499 -2.822 -7.341 1.00 84.62 88 ALA A C 1
ATOM 600 O O . ALA A 1 88 ? 15.507 -2.503 -6.691 1.00 84.62 88 ALA A O 1
ATOM 601 N N . THR A 1 89 ? 16.461 -3.801 -8.249 1.00 83.75 89 THR A N 1
ATOM 602 C CA . THR A 1 89 ? 15.246 -4.586 -8.523 1.00 83.75 89 THR A CA 1
ATOM 603 C C . THR A 1 89 ? 14.786 -5.359 -7.287 1.00 83.75 89 THR A C 1
ATOM 605 O O . THR A 1 89 ? 13.607 -5.325 -6.942 1.00 83.75 89 THR A O 1
ATOM 608 N N . THR A 1 90 ? 15.708 -5.999 -6.563 1.00 87.94 90 THR A N 1
ATOM 609 C CA . THR A 1 90 ? 15.385 -6.733 -5.326 1.00 87.94 90 THR A CA 1
ATOM 610 C C . THR A 1 90 ? 14.823 -5.799 -4.249 1.00 87.94 90 THR A C 1
ATOM 612 O O . THR A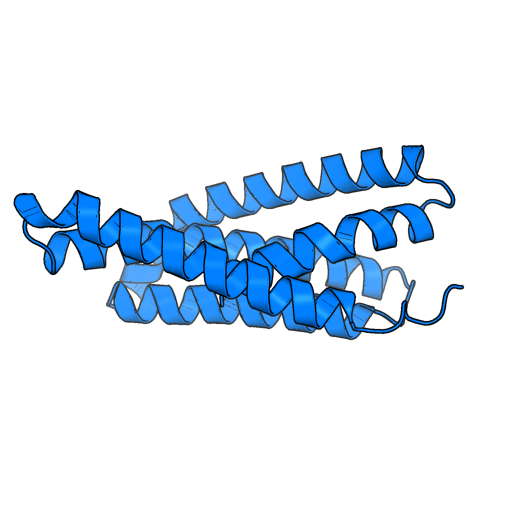 1 90 ? 13.817 -6.110 -3.606 1.00 87.94 90 THR A O 1
ATOM 615 N N . VAL A 1 91 ? 15.427 -4.618 -4.082 1.00 91.12 91 VAL A N 1
ATOM 616 C CA . VAL A 1 91 ? 14.946 -3.580 -3.158 1.00 91.12 91 VAL A CA 1
ATOM 617 C C . VAL A 1 91 ? 13.573 -3.054 -3.584 1.00 91.12 91 VAL A C 1
ATOM 619 O O . VAL A 1 91 ? 12.713 -2.862 -2.728 1.00 91.12 91 VAL A O 1
ATOM 622 N N . ALA A 1 92 ? 13.328 -2.875 -4.885 1.00 88.69 92 ALA A N 1
ATOM 623 C CA . ALA A 1 92 ? 12.043 -2.416 -5.406 1.00 88.69 92 ALA A CA 1
ATOM 624 C C . ALA A 1 92 ? 10.925 -3.435 -5.143 1.00 88.69 92 ALA A C 1
ATOM 626 O O . ALA A 1 92 ? 9.877 -3.070 -4.616 1.00 88.69 92 ALA A O 1
ATOM 627 N N . VAL A 1 93 ? 11.164 -4.720 -5.428 1.00 89.56 93 VAL A N 1
ATOM 628 C CA . VAL A 1 93 ? 10.203 -5.802 -5.142 1.00 89.56 93 VAL A CA 1
ATOM 629 C C . VAL A 1 93 ? 9.925 -5.899 -3.640 1.00 89.56 93 VAL A C 1
ATOM 631 O O . VAL A 1 93 ? 8.770 -6.002 -3.229 1.00 89.56 93 VAL A O 1
ATOM 634 N N . THR A 1 94 ? 10.965 -5.792 -2.809 1.00 93.12 94 THR A N 1
ATOM 635 C CA . THR A 1 94 ? 10.818 -5.784 -1.344 1.00 93.12 94 THR A CA 1
ATOM 636 C C . THR A 1 94 ? 9.996 -4.584 -0.875 1.00 93.12 94 THR A C 1
ATOM 638 O O . THR A 1 94 ? 9.087 -4.736 -0.062 1.00 93.12 94 THR A O 1
ATOM 641 N N . GLY A 1 95 ? 10.271 -3.393 -1.415 1.00 93.12 95 GLY A N 1
ATOM 642 C CA . GLY A 1 95 ? 9.523 -2.174 -1.120 1.00 93.12 95 GLY A CA 1
ATOM 643 C C . GLY A 1 95 ? 8.047 -2.295 -1.497 1.00 93.12 95 GLY A C 1
ATOM 644 O O . GLY A 1 95 ? 7.184 -1.965 -0.687 1.00 93.12 95 GLY A O 1
ATOM 645 N N . TYR A 1 96 ? 7.752 -2.848 -2.675 1.00 91.50 96 TYR A N 1
ATOM 646 C CA . TYR A 1 96 ? 6.386 -3.118 -3.124 1.00 91.50 96 TYR A CA 1
ATOM 647 C C . TYR A 1 96 ? 5.653 -4.082 -2.179 1.00 91.50 96 TYR A C 1
ATOM 649 O O . TYR A 1 96 ? 4.551 -3.783 -1.716 1.00 91.50 96 TYR A O 1
ATOM 657 N N . GLY A 1 97 ? 6.293 -5.197 -1.813 1.00 94.88 97 GLY A N 1
ATOM 658 C CA . GLY A 1 97 ? 5.742 -6.150 -0.849 1.00 94.88 97 GLY A CA 1
ATOM 659 C C . GLY A 1 97 ? 5.476 -5.521 0.522 1.00 94.88 97 GLY A C 1
ATOM 660 O O . GLY A 1 97 ? 4.413 -5.741 1.100 1.00 94.88 97 GLY A O 1
ATOM 661 N N . LEU A 1 98 ? 6.391 -4.680 1.021 1.00 95.06 98 LEU A N 1
ATOM 662 C CA . LEU A 1 98 ? 6.230 -3.960 2.290 1.00 95.06 98 LEU A CA 1
ATOM 663 C C . LEU A 1 98 ? 5.048 -2.986 2.277 1.00 95.06 98 LEU A C 1
ATOM 665 O O . LEU A 1 98 ? 4.347 -2.889 3.286 1.00 95.06 98 LEU A O 1
ATOM 669 N N . VAL A 1 99 ? 4.796 -2.304 1.151 1.00 94.19 99 VAL A N 1
ATOM 670 C CA . VAL A 1 99 ? 3.608 -1.452 1.004 1.00 94.19 99 VAL A CA 1
ATOM 671 C C . VAL A 1 99 ? 2.341 -2.274 1.205 1.00 94.19 99 VAL A C 1
ATOM 673 O O . VAL A 1 99 ? 1.543 -1.957 2.087 1.00 94.19 99 VAL A O 1
ATOM 676 N N . TYR A 1 100 ? 2.164 -3.354 0.442 1.00 94.62 100 TYR A N 1
ATOM 677 C CA . TYR A 1 100 ? 0.947 -4.159 0.539 1.00 94.62 100 TYR A CA 1
ATOM 678 C C . TYR A 1 100 ? 0.813 -4.883 1.880 1.00 94.62 100 TYR A C 1
ATOM 680 O O . TYR A 1 100 ? -0.295 -4.951 2.411 1.00 94.62 100 TYR A O 1
ATOM 688 N N . LEU A 1 101 ? 1.918 -5.362 2.460 1.00 95.56 101 LEU A N 1
ATOM 689 C CA . LEU A 1 101 ? 1.942 -5.974 3.791 1.00 95.56 101 LEU A CA 1
ATOM 690 C C . LEU A 1 101 ? 1.474 -4.985 4.870 1.00 95.56 101 LEU A C 1
ATOM 692 O O . LEU A 1 101 ? 0.623 -5.322 5.694 1.00 95.56 101 LEU A O 1
ATOM 696 N N . GLY A 1 102 ? 2.000 -3.755 4.845 1.00 94.50 102 GLY A N 1
ATOM 697 C CA . GLY A 1 102 ? 1.606 -2.685 5.760 1.00 94.50 102 GLY A CA 1
ATOM 698 C C . GLY A 1 102 ? 0.130 -2.320 5.609 1.00 94.50 102 GLY A C 1
ATOM 699 O O . GLY A 1 102 ? -0.603 -2.300 6.596 1.00 94.50 102 GLY A O 1
ATOM 700 N N . LEU A 1 103 ? -0.333 -2.121 4.371 1.00 93.38 103 LEU A N 1
ATOM 701 C CA . LEU A 1 103 ? -1.744 -1.856 4.075 1.00 9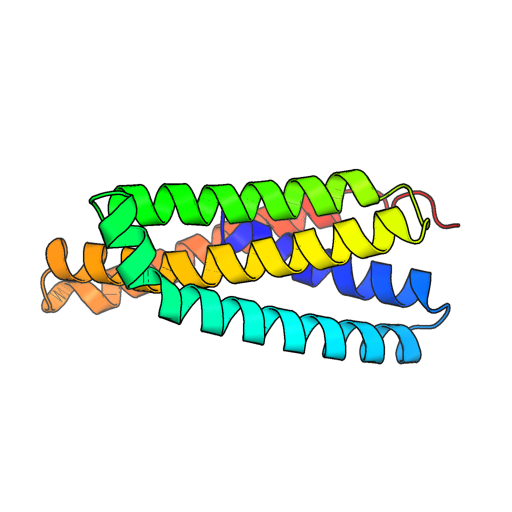3.38 103 LEU A CA 1
ATOM 702 C C . LEU A 1 103 ? -2.662 -2.986 4.563 1.00 93.38 103 LEU A C 1
ATOM 704 O O . LEU A 1 103 ? -3.699 -2.714 5.166 1.00 93.38 103 LEU A O 1
ATOM 708 N N . GLY A 1 104 ? -2.264 -4.242 4.351 1.00 93.56 104 GLY A N 1
ATOM 709 C CA . GLY A 1 104 ? -3.022 -5.415 4.787 1.00 93.56 104 GLY A CA 1
ATOM 710 C C . GLY A 1 104 ? -3.161 -5.497 6.302 1.00 93.56 104 GLY A C 1
ATOM 711 O O . GLY A 1 104 ? -4.240 -5.775 6.812 1.00 93.56 104 GLY A O 1
ATOM 712 N N . ALA A 1 105 ? -2.090 -5.194 7.038 1.00 94.94 105 ALA A N 1
ATOM 713 C CA . ALA A 1 105 ? -2.108 -5.215 8.499 1.00 94.94 105 ALA A CA 1
ATOM 714 C C . ALA A 1 105 ? -2.879 -4.037 9.125 1.00 94.94 105 ALA A C 1
ATOM 716 O O . ALA A 1 105 ? -3.395 -4.167 10.238 1.00 94.94 105 ALA A O 1
ATOM 717 N N . ALA A 1 106 ? -2.962 -2.889 8.445 1.00 93.44 106 ALA A N 1
ATOM 718 C CA . ALA A 1 106 ? -3.672 -1.714 8.951 1.00 93.44 106 ALA A CA 1
ATOM 719 C C . ALA A 1 106 ? -5.196 -1.928 8.988 1.00 93.44 106 ALA A C 1
ATOM 721 O O . ALA A 1 106 ? -5.823 -1.638 10.006 1.00 93.44 106 ALA A O 1
ATOM 722 N N . GLY A 1 107 ? -5.780 -2.502 7.930 1.00 90.94 107 GLY A N 1
ATOM 723 C CA . GLY A 1 107 ? -7.236 -2.617 7.758 1.00 90.94 107 GLY A CA 1
ATOM 724 C C . GLY A 1 107 ? -7.984 -3.268 8.934 1.00 90.94 107 GLY A C 1
ATOM 725 O O . GLY A 1 107 ? -8.891 -2.643 9.489 1.00 90.94 107 GLY A O 1
ATOM 726 N N . PRO A 1 108 ? -7.613 -4.483 9.386 1.00 92.94 108 PRO A N 1
ATOM 727 C CA . PRO A 1 108 ? -8.290 -5.127 10.513 1.00 92.94 108 PRO A CA 1
ATOM 728 C C . PRO A 1 108 ? -8.164 -4.344 11.828 1.00 92.94 108 PRO A C 1
ATOM 730 O O . PRO A 1 108 ? -9.110 -4.302 12.614 1.00 92.94 108 PRO A O 1
ATOM 733 N N . ASN A 1 109 ? -7.022 -3.687 12.057 1.00 92.38 109 ASN A N 1
ATOM 734 C CA . ASN A 1 109 ? -6.791 -2.866 13.247 1.00 92.38 109 ASN A CA 1
ATOM 735 C C . ASN A 1 109 ? -7.605 -1.562 13.222 1.00 92.38 109 ASN A C 1
ATOM 737 O O . ASN A 1 109 ? -8.119 -1.139 14.257 1.00 92.38 109 ASN A O 1
ATOM 741 N N . GLU A 1 110 ? -7.771 -0.944 12.049 1.00 91.44 110 GLU A N 1
ATOM 742 C CA . GLU A 1 110 ? -8.679 0.192 11.854 1.00 91.44 110 GLU A CA 1
ATOM 743 C C . GLU A 1 110 ? -10.136 -0.212 12.099 1.00 91.44 110 GLU A C 1
ATOM 745 O O . GLU A 1 110 ? -10.871 0.498 12.787 1.00 91.44 110 GLU A O 1
ATOM 750 N N . ASN A 1 111 ? -10.547 -1.379 11.598 1.00 90.56 111 ASN A N 1
ATOM 751 C CA . ASN A 1 111 ? -11.906 -1.867 11.793 1.00 90.56 111 ASN A CA 1
ATOM 752 C C . ASN A 1 111 ? -12.197 -2.192 13.270 1.00 90.56 111 ASN A C 1
ATOM 754 O O . ASN A 1 111 ? -13.270 -1.867 13.775 1.00 90.56 111 ASN A O 1
ATOM 758 N N . ASP A 1 112 ? -11.231 -2.754 14.002 1.00 90.81 112 ASP A N 1
ATOM 759 C CA . ASP A 1 112 ? -11.338 -2.932 15.456 1.00 90.81 112 ASP A CA 1
ATOM 760 C C . ASP A 1 112 ? -11.543 -1.591 16.192 1.00 90.81 112 ASP A C 1
ATOM 762 O O . ASP A 1 112 ? -12.398 -1.478 17.076 1.00 90.81 112 ASP A O 1
ATOM 766 N N . LEU A 1 113 ? -10.816 -0.539 15.798 1.00 90.00 113 LEU A N 1
ATOM 767 C CA . LEU A 1 113 ? -11.007 0.802 16.361 1.00 90.00 113 LEU A CA 1
ATOM 768 C C . LEU A 1 113 ? -12.405 1.355 16.057 1.00 90.00 113 LEU A C 1
ATOM 770 O O . LEU A 1 113 ? -13.038 1.918 16.953 1.00 90.00 113 LEU A O 1
ATOM 774 N N . LEU A 1 114 ? -12.902 1.172 14.830 1.00 90.69 114 LEU A N 1
ATOM 775 C CA . LEU A 1 114 ? -14.255 1.576 14.438 1.00 90.69 114 LEU A CA 1
ATOM 776 C C . LEU A 1 114 ? -15.316 0.838 15.255 1.00 90.69 114 LEU A C 1
ATOM 778 O O . LEU A 1 114 ? -16.237 1.468 15.774 1.00 90.69 114 LEU A O 1
ATOM 782 N N . HIS A 1 115 ? -15.170 -0.476 15.436 1.00 91.19 115 HIS A N 1
ATOM 783 C CA . HIS A 1 115 ? -16.104 -1.270 16.227 1.00 91.19 115 HIS A CA 1
ATOM 784 C C . HIS A 1 115 ? -16.172 -0.818 17.688 1.00 91.19 115 HIS A C 1
ATOM 786 O O . HIS A 1 115 ? -17.268 -0.791 18.251 1.00 91.19 115 HIS A O 1
ATOM 792 N N . ARG A 1 116 ? -15.040 -0.425 18.287 1.00 89.06 116 ARG A N 1
ATOM 793 C CA . ARG A 1 116 ? -14.982 0.054 19.678 1.00 89.06 116 ARG A CA 1
ATOM 794 C C . ARG A 1 116 ? -15.479 1.486 19.867 1.00 89.06 116 ARG A C 1
ATOM 796 O O . ARG A 1 116 ? -15.944 1.809 20.955 1.00 89.06 116 ARG A O 1
ATOM 803 N N . ARG A 1 117 ? -15.349 2.350 18.855 1.00 90.06 117 ARG A N 1
ATOM 804 C CA . ARG A 1 117 ? -15.641 3.792 18.981 1.00 90.06 117 ARG A CA 1
ATOM 805 C C . ARG A 1 117 ? -16.965 4.232 18.361 1.00 90.06 117 ARG A C 1
ATOM 807 O O . ARG A 1 117 ? -17.450 5.302 18.714 1.00 90.06 117 ARG A O 1
ATOM 814 N N . VAL A 1 118 ? -17.539 3.451 17.447 1.00 89.69 118 VAL A N 1
ATOM 815 C CA . VAL A 1 118 ? -18.752 3.824 16.709 1.00 89.69 118 VAL A CA 1
ATOM 816 C C . VAL A 1 118 ? -19.864 2.822 16.992 1.00 89.69 118 VAL A C 1
ATOM 818 O O . VAL A 1 118 ? -19.704 1.614 16.775 1.00 89.69 118 VAL A O 1
ATOM 821 N N . ASP A 1 119 ? -21.001 3.345 17.451 1.00 88.31 119 ASP A N 1
ATOM 822 C CA . ASP A 1 119 ? -22.226 2.571 17.635 1.00 88.31 119 ASP A CA 1
ATOM 823 C C . ASP A 1 119 ? -22.714 1.966 16.308 1.00 88.31 119 ASP A C 1
ATOM 825 O O . ASP A 1 119 ? -22.469 2.509 15.228 1.00 88.31 119 ASP A O 1
ATOM 829 N N . ALA A 1 120 ? -23.422 0.838 16.377 1.00 84.56 120 ALA A N 1
ATOM 830 C CA . ALA A 1 120 ? -23.883 0.101 15.204 1.00 84.56 120 ALA A CA 1
ATOM 831 C C . ALA A 1 120 ? -24.685 0.973 14.220 1.00 84.56 120 ALA A C 1
ATOM 833 O O . ALA A 1 120 ? -24.524 0.811 13.010 1.00 84.56 120 ALA A O 1
ATOM 834 N N . SER A 1 121 ? -25.468 1.934 14.726 1.00 86.88 121 SER A N 1
ATOM 835 C CA . SER A 1 121 ? -26.257 2.874 13.917 1.00 86.88 121 SER A CA 1
ATOM 836 C C . SER A 1 121 ? -25.410 3.813 13.040 1.00 86.88 121 SER A C 1
ATOM 838 O O . SER A 1 121 ? -25.853 4.217 11.967 1.00 86.88 121 SER A O 1
ATOM 840 N N . GLY A 1 122 ? -24.179 4.133 13.455 1.00 87.19 122 GLY A N 1
ATOM 841 C CA . GLY A 1 122 ? -23.283 5.067 12.762 1.00 87.19 122 GLY A CA 1
ATOM 842 C C . GLY A 1 122 ? -22.179 4.416 11.920 1.00 87.19 122 GLY A C 1
ATOM 843 O O . GLY A 1 122 ? -21.483 5.117 11.183 1.00 87.19 122 GLY A O 1
ATOM 844 N N . ARG A 1 123 ? -21.987 3.091 12.003 1.00 88.25 123 ARG A N 1
ATOM 845 C CA . ARG A 1 123 ? -20.846 2.398 11.365 1.00 88.25 123 ARG A CA 1
ATOM 846 C C . ARG A 1 123 ? -20.838 2.508 9.844 1.00 88.25 123 ARG A C 1
ATOM 848 O O . ARG A 1 123 ? -19.782 2.745 9.267 1.00 88.25 123 ARG A O 1
ATOM 855 N N . ALA A 1 124 ? -21.998 2.387 9.199 1.00 88.69 124 ALA A N 1
ATOM 856 C CA . ALA A 1 124 ? -22.100 2.515 7.743 1.00 88.69 124 ALA A CA 1
ATOM 857 C C . ALA A 1 124 ? -21.669 3.913 7.262 1.00 88.69 124 ALA A C 1
ATOM 859 O O . ALA A 1 124 ? -20.919 4.047 6.293 1.00 88.69 124 ALA A O 1
ATOM 860 N N . THR A 1 125 ? -22.077 4.957 7.986 1.00 92.50 125 THR A N 1
ATOM 861 C CA . THR A 1 125 ? -21.668 6.338 7.708 1.00 92.50 125 THR A CA 1
ATOM 862 C C . THR A 1 125 ? -20.172 6.529 7.944 1.00 92.50 125 THR A C 1
ATOM 864 O O . THR A 1 125 ? -19.493 7.098 7.094 1.00 92.50 125 THR A O 1
ATOM 867 N N . ALA A 1 126 ? -19.630 6.004 9.047 1.00 90.56 126 ALA A N 1
ATOM 868 C CA . ALA A 1 126 ? -18.200 6.091 9.347 1.00 90.56 126 ALA A CA 1
ATOM 869 C C . ALA A 1 126 ? -17.333 5.411 8.270 1.00 90.56 126 ALA A C 1
ATOM 871 O O . ALA A 1 126 ? -16.351 5.996 7.814 1.00 90.56 126 ALA A O 1
ATOM 872 N N . LEU A 1 127 ? -17.734 4.225 7.798 1.00 89.94 127 LEU A N 1
ATOM 873 C CA . LEU A 1 127 ? -17.069 3.531 6.689 1.00 89.94 127 LEU A CA 1
ATOM 874 C C . LEU A 1 127 ? -17.163 4.321 5.377 1.00 89.94 127 LEU A C 1
ATOM 876 O O . LEU A 1 127 ? -16.191 4.397 4.627 1.00 89.94 127 LEU A O 1
ATOM 880 N N . SER A 1 128 ? -18.304 4.963 5.113 1.00 92.12 128 SER A N 1
ATOM 881 C CA . SER A 1 128 ? -18.480 5.808 3.926 1.00 92.12 128 SER A CA 1
ATOM 882 C C . SER A 1 128 ? -17.554 7.027 3.957 1.00 92.12 128 SER A C 1
ATOM 884 O O . SER A 1 128 ? -16.897 7.325 2.962 1.00 92.12 128 SER A O 1
ATOM 886 N N . VAL A 1 129 ? -17.435 7.697 5.109 1.00 92.94 129 VAL A N 1
ATOM 887 C CA . VAL A 1 129 ? -16.504 8.821 5.308 1.00 92.94 129 VAL A CA 1
ATOM 888 C C . VAL A 1 129 ? -15.052 8.367 5.169 1.00 92.94 129 VAL A C 1
ATOM 890 O O . VAL A 1 129 ? -14.256 9.064 4.539 1.00 92.94 129 VAL A O 1
ATOM 893 N N . GLN A 1 130 ? -14.697 7.195 5.704 1.00 90.56 130 GLN A N 1
ATOM 894 C CA . GLN A 1 130 ? -13.361 6.619 5.545 1.00 90.56 130 GLN A CA 1
ATOM 895 C C . GLN A 1 130 ? -13.041 6.357 4.066 1.00 90.56 130 GLN A C 1
ATOM 897 O O . GLN A 1 130 ? -11.991 6.780 3.583 1.00 90.56 130 GLN A O 1
ATOM 902 N N . SER A 1 131 ? -13.965 5.732 3.330 1.00 90.12 131 SER A N 1
ATOM 903 C CA . SER A 1 131 ? -13.821 5.472 1.893 1.00 90.12 131 SER A CA 1
ATOM 904 C C . SER A 1 131 ? -13.694 6.766 1.085 1.00 90.12 131 SER A C 1
ATOM 906 O O . SER A 1 131 ? -12.765 6.904 0.290 1.00 90.12 131 SER A O 1
ATOM 908 N N . LEU A 1 132 ? -14.555 7.757 1.341 1.00 92.75 132 LEU A N 1
ATOM 909 C CA . LEU A 1 132 ? -14.486 9.063 0.684 1.00 92.75 132 LEU A CA 1
ATOM 910 C C . LEU A 1 132 ? -13.147 9.759 0.965 1.00 92.75 132 LEU A C 1
ATOM 912 O O . LEU A 1 132 ? -12.520 10.292 0.054 1.00 92.75 132 LEU A O 1
ATOM 916 N N . SER A 1 133 ? -12.673 9.705 2.211 1.00 91.62 133 SER A N 1
ATOM 917 C CA . SER A 1 133 ? -11.381 10.276 2.601 1.00 91.62 133 SER A CA 1
ATOM 918 C C . SER A 1 133 ? -10.221 9.597 1.872 1.00 91.62 133 SER A C 1
ATOM 920 O O . SER A 1 133 ? -9.322 10.275 1.377 1.00 91.62 133 SER A O 1
ATOM 922 N N . LEU A 1 134 ? -10.244 8.264 1.759 1.00 89.25 134 LEU A N 1
ATOM 923 C CA . LEU A 1 134 ? -9.246 7.509 1.001 1.00 89.25 134 LEU A CA 1
ATOM 924 C C . LEU A 1 134 ? -9.244 7.901 -0.479 1.00 89.25 134 LEU A C 1
ATOM 926 O O . LEU A 1 134 ? -8.172 8.154 -1.025 1.00 89.25 134 LEU A O 1
ATOM 930 N N . GLN A 1 135 ? -10.422 7.998 -1.100 1.00 91.88 135 GLN A N 1
ATOM 931 C CA . GLN A 1 135 ? -10.574 8.386 -2.504 1.00 91.88 135 GLN A CA 1
ATOM 932 C C . GLN A 1 135 ? -10.103 9.822 -2.760 1.00 91.88 135 GLN A C 1
ATOM 934 O O . GLN A 1 135 ? -9.373 10.056 -3.718 1.00 91.88 135 GLN A O 1
ATOM 939 N N . LEU A 1 136 ? -10.444 10.778 -1.888 1.00 91.81 136 LEU A N 1
ATOM 940 C CA . LEU A 1 136 ? -9.993 12.171 -2.002 1.00 91.81 136 LEU A CA 1
ATOM 941 C C . LEU A 1 136 ? -8.473 12.293 -1.869 1.00 91.81 136 LEU A C 1
ATOM 943 O O . LEU A 1 136 ? -7.832 12.991 -2.654 1.00 91.81 136 LEU A O 1
ATOM 947 N N . VAL A 1 137 ? -7.879 11.587 -0.903 1.00 91.50 137 VAL A N 1
ATOM 948 C CA . VAL A 1 137 ? -6.421 11.562 -0.728 1.00 91.50 137 VAL A CA 1
ATOM 949 C C . VAL A 1 137 ? -5.739 10.892 -1.921 1.00 91.50 137 VAL A C 1
ATOM 951 O O . VAL A 1 137 ? -4.701 11.375 -2.366 1.00 91.50 137 VAL A O 1
ATOM 954 N N . ALA A 1 138 ? -6.311 9.810 -2.453 1.00 88.50 138 ALA A N 1
ATOM 955 C CA . ALA A 1 138 ? -5.814 9.148 -3.655 1.00 88.50 138 ALA A CA 1
ATOM 956 C C . ALA A 1 138 ? -5.881 10.076 -4.878 1.00 88.50 138 ALA A C 1
ATOM 958 O O . ALA A 1 138 ? -4.893 10.204 -5.593 1.00 88.50 138 ALA A O 1
ATOM 959 N N . ALA A 1 139 ? -6.999 10.779 -5.076 1.00 88.38 139 ALA A N 1
ATOM 960 C CA . ALA A 1 139 ? -7.164 11.744 -6.158 1.00 88.38 139 ALA A CA 1
ATOM 961 C C . ALA A 1 139 ? -6.146 12.889 -6.052 1.00 88.38 139 ALA A C 1
ATOM 963 O O . ALA A 1 139 ? -5.443 13.180 -7.016 1.00 88.38 139 ALA A O 1
ATOM 964 N N . GLY A 1 140 ? -6.002 13.492 -4.867 1.00 88.75 140 GLY A N 1
ATOM 965 C CA . GLY A 1 140 ? -5.024 14.557 -4.634 1.00 88.75 140 GLY A CA 1
ATOM 966 C C . GLY A 1 140 ? -3.579 14.096 -4.849 1.00 88.75 140 GLY A C 1
ATOM 967 O O . GLY A 1 140 ? -2.802 14.779 -5.514 1.00 88.75 140 GLY A O 1
ATOM 968 N N . ALA A 1 141 ? -3.224 12.911 -4.346 1.00 86.44 141 ALA A N 1
ATOM 969 C CA . ALA A 1 141 ? -1.904 12.324 -4.562 1.00 86.44 141 ALA A CA 1
ATOM 970 C C . ALA A 1 141 ? -1.653 11.986 -6.038 1.00 86.44 141 ALA A C 1
ATOM 972 O O . ALA A 1 141 ? -0.555 12.221 -6.532 1.00 86.44 141 ALA A O 1
ATOM 973 N N . GLY A 1 142 ? -2.665 11.480 -6.745 1.00 85.12 142 GLY A N 1
ATOM 974 C CA . GLY A 1 142 ? -2.591 11.167 -8.169 1.00 85.12 142 GLY A CA 1
ATOM 975 C C . GLY A 1 142 ? -2.388 12.407 -9.035 1.00 85.12 142 GLY A C 1
ATOM 976 O O . GLY A 1 142 ? -1.549 12.383 -9.929 1.00 85.12 142 GLY A O 1
ATOM 977 N N . LEU A 1 143 ? -3.069 13.516 -8.724 1.00 87.31 143 LEU A N 1
ATOM 978 C CA . LEU A 1 143 ? -2.824 14.808 -9.377 1.00 87.31 143 LEU A CA 1
ATOM 979 C C . LEU A 1 143 ? -1.384 15.286 -9.155 1.00 87.31 143 LEU A C 1
ATOM 981 O O . LEU A 1 143 ? -0.734 15.733 -10.097 1.00 87.31 143 LEU A O 1
ATOM 985 N N . GLY A 1 144 ? -0.868 15.150 -7.930 1.00 84.12 144 GLY A N 1
ATOM 986 C CA . GLY A 1 144 ? 0.521 15.483 -7.617 1.00 84.12 144 GLY A CA 1
ATOM 987 C C . GLY A 1 144 ? 1.522 14.604 -8.371 1.00 84.12 144 GLY A C 1
ATOM 988 O O . GLY A 1 144 ? 2.454 15.121 -8.977 1.00 84.12 144 GLY A O 1
ATOM 989 N N . ALA A 1 145 ? 1.310 13.286 -8.377 1.00 77.81 145 ALA A N 1
ATOM 990 C CA . ALA A 1 145 ? 2.174 12.332 -9.066 1.00 77.81 145 ALA A CA 1
ATOM 991 C C . ALA A 1 145 ? 2.141 12.511 -10.592 1.00 77.81 145 ALA A C 1
ATOM 993 O O . ALA A 1 145 ? 3.186 12.460 -11.229 1.00 77.81 145 ALA A O 1
ATOM 994 N N . GLY A 1 146 ? 0.965 12.763 -11.172 1.00 74.19 146 GLY A N 1
ATOM 995 C CA . GLY A 1 146 ? 0.799 13.000 -12.607 1.00 74.19 146 GLY A CA 1
ATOM 996 C C . GLY A 1 146 ? 1.372 14.335 -13.090 1.00 74.19 146 GLY A C 1
ATOM 997 O O . GLY A 1 146 ? 1.674 14.471 -14.271 1.00 74.19 146 GLY A O 1
ATOM 998 N N . ALA A 1 147 ? 1.553 15.310 -12.195 1.00 79.44 147 ALA A N 1
ATOM 999 C CA . ALA A 1 147 ? 2.230 16.567 -12.505 1.00 79.44 147 ALA A CA 1
ATOM 1000 C C . ALA A 1 147 ? 3.766 16.445 -12.502 1.00 79.44 147 ALA A C 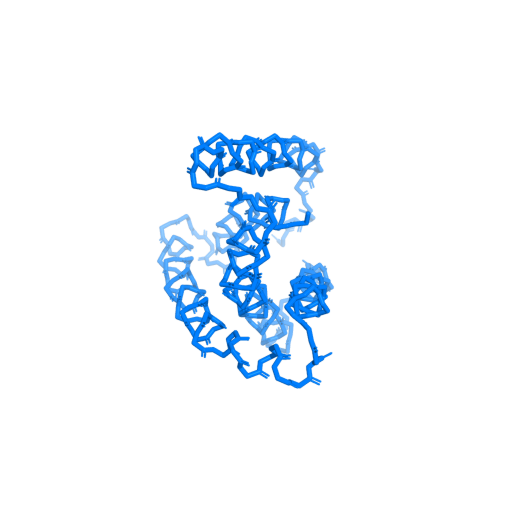1
ATOM 1002 O O . ALA A 1 147 ? 4.450 17.369 -12.947 1.00 79.44 147 ALA A O 1
ATOM 1003 N N . LEU A 1 148 ? 4.323 15.339 -11.991 1.00 70.06 148 LEU A N 1
ATOM 1004 C CA . LEU A 1 148 ? 5.765 15.114 -12.023 1.00 70.06 148 LEU A CA 1
ATOM 1005 C C . LEU A 1 148 ? 6.206 14.791 -13.457 1.00 70.06 148 LEU A C 1
ATOM 1007 O O . LEU A 1 148 ? 5.543 14.003 -14.138 1.00 70.06 148 LEU A O 1
ATOM 1011 N N . PRO A 1 149 ? 7.328 15.362 -13.931 1.00 66.50 149 PRO A N 1
ATOM 1012 C CA . PRO A 1 149 ? 7.869 14.991 -15.226 1.00 66.50 149 PRO A CA 1
ATOM 1013 C C . PRO A 1 149 ? 8.175 13.486 -15.239 1.00 66.50 149 PRO A C 1
ATOM 1015 O O . PRO A 1 149 ? 8.643 12.955 -14.223 1.00 66.50 149 PRO A O 1
ATOM 1018 N N . PRO A 1 150 ? 7.940 12.791 -16.368 1.00 61.38 150 PRO A N 1
ATOM 1019 C CA . PRO A 1 150 ? 8.435 11.436 -16.526 1.00 61.38 150 PRO A CA 1
ATOM 1020 C C . PRO A 1 150 ? 9.946 11.506 -16.307 1.00 61.38 150 PRO A C 1
ATOM 1022 O O . PRO A 1 150 ? 10.641 12.261 -16.989 1.00 61.38 150 PRO A O 1
ATOM 1025 N N . GLY A 1 151 ? 10.437 10.815 -15.275 1.00 57.56 151 GLY A N 1
ATOM 1026 C CA . GLY A 1 151 ? 11.866 10.764 -14.974 1.00 57.56 151 GLY A CA 1
ATOM 1027 C C . GLY A 1 151 ? 12.673 10.326 -16.202 1.00 57.56 151 GLY A C 1
ATOM 1028 O O . GLY A 1 151 ? 12.088 9.838 -17.173 1.00 57.56 151 GLY A O 1
ATOM 1029 N N . PRO A 1 152 ? 14.005 10.502 -16.188 1.00 49.56 152 PRO A N 1
ATOM 1030 C CA . PRO A 1 152 ? 14.838 10.177 -17.339 1.00 49.56 152 PRO A CA 1
ATOM 1031 C C . PRO A 1 152 ? 14.546 8.749 -17.812 1.00 49.56 152 PRO A C 1
ATOM 1033 O O . PRO A 1 152 ? 14.663 7.793 -17.043 1.00 49.56 152 PRO A O 1
ATOM 1036 N N . LEU A 1 153 ? 14.108 8.636 -19.066 1.00 47.00 153 LEU A N 1
ATOM 1037 C CA . LEU A 1 153 ? 13.995 7.352 -19.741 1.00 47.00 153 LEU A CA 1
ATOM 1038 C C . LEU A 1 153 ? 15.421 6.859 -20.049 1.00 47.00 153 LEU A C 1
ATOM 1040 O O . LEU A 1 153 ? 16.247 7.689 -20.445 1.00 47.00 153 LEU A O 1
ATOM 1044 N N . PRO A 1 154 ? 15.730 5.568 -19.832 1.00 44.34 154 PRO A N 1
ATOM 1045 C CA . PRO A 1 154 ? 16.955 4.969 -20.351 1.00 44.34 154 PRO A CA 1
ATOM 1046 C C . PRO A 1 154 ? 16.982 4.975 -21.885 1.00 44.34 154 PRO A C 1
ATOM 1048 O O . PRO A 1 154 ? 15.895 4.884 -22.504 1.00 44.34 154 PRO A O 1
#

Foldseek 3Di:
DLLLLVLLCVVPQLVVLCLVVVHSVRSVVVVVVLVVLLVVLLQVLLVCLVVLCVVLVALVSSLVVLVVLLVQLVVLCVVLLVDPDPVSVVSNSVSSSSNSSSNSNNVVSVVVVLVVPPDPVCSVVVVVVVVVVSNVSNVVSNVVSVPDPPPDRD

Organism: NCBI:txid66428

Radius of gyration: 16.94 Å; chains: 1; bounding box: 47×29×47 Å

Secondary structure (DSSP, 8-state):
-HHHHHHHHHHHHHHHHHHHHSSHHHHHHHHHHHHHHHHHHHHHHHHHHHHHHHHHSSHHHHHHHHHHHHHHHHHHHHHGGG--SHHHHHHHHHHHHHHHHHHHHHHHHHHHHHHHHS-GGGHHHHHHHHHHHHHHHHHHHHHHHHTSPPPPP-

InterPro domains:
  IPR036259 MFS transporter superfamily [SSF103473] (28-148)

pLDDT: mean 87.46, std 8.97, range [44.34, 97.06]

Sequence (154 aa):
AAGAALAALELLTPGRAAALMGTAESGALVFAGLACAGYLCHALGSQLAPLVARFTGSSERAVLTSLGFTVLGLTLLGLTTHSMSPLATTVAVTGYGLVYLGLGAAGPNENDLLHRRVDASGRATALSVQSLSLQLVAAGAGLGAGALPPGPLP